Protein AF-A0A8E0RYH3-F1 (afdb_monomer_lite)

Secondary structure (DSSP, 8-state):
--------PPP-PPPGGGT-TTS---TT-TT-S--GGGGTTSSEEEE-TTS-EEEPPGGG--TTTHHHHHHHHHHHGGG-S-TTGGGEEE-TTT--EEEPPHHHHHHHHHHHTT--SSTT--TT-----TTTTSPPSS-S--PPPPGGGTS--HHHHHHH-

Structure (mmCIF, N/CA/C/O backbone):
data_AF-A0A8E0RYH3-F1
#
_entry.id   AF-A0A8E0RYH3-F1
#
loop_
_atom_site.group_PDB
_atom_site.id
_atom_site.type_symbol
_atom_site.label_atom_id
_atom_site.label_alt_id
_atom_site.label_comp_id
_atom_site.label_asym_id
_atom_site.label_entity_id
_atom_site.label_seq_id
_atom_site.pdbx_PDB_ins_code
_atom_site.Cartn_x
_atom_site.Cartn_y
_atom_site.Cartn_z
_atom_site.occupancy
_atom_site.B_iso_or_equiv
_atom_site.auth_seq_id
_atom_site.auth_comp_id
_atom_site.auth_asym_id
_atom_site.auth_atom_id
_atom_site.pdbx_PDB_model_num
ATOM 1 N N . MET A 1 1 ? -55.008 15.885 -38.132 1.00 42.47 1 MET A N 1
ATOM 2 C CA . MET A 1 1 ? -54.222 14.777 -37.552 1.00 42.47 1 MET A CA 1
ATOM 3 C C . MET A 1 1 ? -52.772 14.957 -37.965 1.00 42.47 1 MET A C 1
ATOM 5 O O . MET A 1 1 ? -52.462 14.722 -39.121 1.00 42.47 1 MET A O 1
ATOM 9 N N . ALA A 1 2 ? -51.916 15.428 -37.061 1.00 38.88 2 ALA A N 1
ATOM 10 C CA . ALA A 1 2 ? -50.464 15.359 -37.218 1.00 38.88 2 ALA A CA 1
ATOM 11 C C . ALA A 1 2 ? -49.858 15.336 -35.810 1.00 38.88 2 ALA A C 1
ATOM 13 O O . ALA A 1 2 ? -49.862 16.341 -35.105 1.00 38.88 2 ALA A O 1
ATOM 14 N N . THR A 1 3 ? -49.457 14.152 -35.364 1.00 42.78 3 THR A N 1
ATOM 15 C CA . THR A 1 3 ? -48.752 13.917 -34.103 1.00 42.78 3 THR A CA 1
ATOM 16 C C . THR A 1 3 ? -47.254 14.039 -34.354 1.00 42.78 3 THR A C 1
ATOM 18 O O . THR A 1 3 ? -46.690 13.226 -35.082 1.00 42.78 3 THR A O 1
ATOM 21 N N . THR A 1 4 ? -46.611 15.037 -33.752 1.00 42.69 4 THR A N 1
ATOM 22 C CA . THR A 1 4 ? -45.147 15.145 -33.704 1.00 42.69 4 THR A CA 1
ATOM 23 C C . THR A 1 4 ? -44.633 14.260 -32.572 1.00 42.69 4 THR A C 1
ATOM 25 O O . THR A 1 4 ? -44.958 14.493 -31.410 1.00 42.69 4 THR A O 1
ATOM 28 N N . ALA A 1 5 ? -43.852 13.234 -32.907 1.00 47.44 5 ALA A N 1
ATOM 29 C CA . ALA A 1 5 ? -43.136 12.419 -31.934 1.00 47.44 5 ALA A CA 1
ATOM 30 C C . ALA A 1 5 ? -41.764 13.051 -31.654 1.00 47.44 5 ALA A C 1
ATOM 32 O O . ALA A 1 5 ? -40.911 13.116 -32.537 1.00 47.44 5 ALA A O 1
ATOM 33 N N . THR A 1 6 ? -41.557 13.521 -30.426 1.00 47.81 6 THR A N 1
ATOM 34 C CA . THR A 1 6 ? -40.244 13.948 -29.930 1.00 47.81 6 THR A CA 1
ATOM 35 C C . THR A 1 6 ? -39.417 12.706 -29.608 1.00 47.81 6 THR A C 1
ATOM 37 O O . THR A 1 6 ? -39.736 11.969 -28.675 1.00 47.81 6 THR A O 1
ATOM 40 N N . ILE A 1 7 ? -38.359 12.463 -30.380 1.00 51.41 7 ILE A N 1
ATOM 41 C CA . ILE A 1 7 ? -37.391 11.395 -30.112 1.00 51.41 7 ILE A CA 1
ATOM 42 C C . ILE A 1 7 ? -36.482 11.863 -28.970 1.00 51.41 7 ILE A C 1
ATOM 44 O O . ILE A 1 7 ? -35.758 12.849 -29.093 1.00 51.41 7 ILE A O 1
ATOM 48 N N . LYS A 1 8 ? -36.560 11.165 -27.835 1.00 44.50 8 LYS A N 1
ATOM 49 C CA . LYS A 1 8 ? -35.698 11.360 -26.667 1.00 44.50 8 LYS A CA 1
ATOM 50 C C . LYS A 1 8 ? -34.280 10.908 -27.032 1.00 44.50 8 LYS A C 1
ATOM 52 O O . LYS A 1 8 ? -34.075 9.731 -27.311 1.00 44.50 8 LYS A O 1
ATOM 57 N N . ALA A 1 9 ? -33.332 11.843 -27.049 1.00 47.31 9 ALA A N 1
ATOM 58 C CA . ALA A 1 9 ? -31.917 11.543 -27.239 1.00 47.31 9 ALA A CA 1
ATOM 59 C C . ALA A 1 9 ? -31.439 10.597 -26.126 1.00 47.31 9 ALA A C 1
ATOM 61 O O . ALA A 1 9 ? -31.652 10.866 -24.940 1.00 47.31 9 ALA A O 1
ATOM 62 N N . ALA A 1 10 ? -30.854 9.469 -26.528 1.00 51.34 10 ALA A N 1
ATOM 63 C CA . ALA A 1 10 ? -30.217 8.520 -25.632 1.00 51.34 10 ALA A CA 1
ATOM 64 C C . ALA A 1 10 ? -29.044 9.212 -24.923 1.00 51.34 10 ALA A C 1
ATOM 66 O O . ALA A 1 10 ? -28.238 9.889 -25.559 1.00 51.34 10 ALA A O 1
ATOM 67 N N . SER A 1 11 ? -28.984 9.077 -23.600 1.00 51.53 11 SER A N 1
ATOM 68 C CA . SER A 1 11 ? -27.845 9.498 -22.790 1.00 51.53 11 SER A CA 1
ATOM 69 C C . SER A 1 11 ? -26.596 8.767 -23.275 1.00 51.53 11 SER A C 1
ATOM 71 O O . SER A 1 11 ? -26.564 7.539 -23.210 1.00 51.53 11 SER A O 1
ATOM 73 N N . ALA A 1 12 ? -25.597 9.510 -23.753 1.00 60.91 12 ALA A N 1
ATOM 74 C CA . ALA A 1 12 ? -24.259 8.980 -23.973 1.00 60.91 12 ALA A CA 1
ATOM 75 C C . ALA A 1 12 ? -23.743 8.460 -22.627 1.00 60.91 12 ALA A C 1
ATOM 77 O O . ALA A 1 12 ? -23.489 9.241 -21.710 1.00 60.91 12 ALA A O 1
ATOM 78 N N . THR A 1 13 ? -23.702 7.141 -22.474 1.00 67.44 13 THR A N 1
ATOM 79 C CA . THR A 1 13 ? -22.974 6.496 -21.387 1.00 67.44 13 THR A CA 1
ATOM 80 C C . THR A 1 13 ? -21.508 6.855 -21.580 1.00 67.44 13 THR A C 1
ATOM 82 O O . THR A 1 13 ? -21.001 6.708 -22.692 1.00 67.44 13 THR A O 1
ATOM 85 N N . ALA A 1 14 ? -20.869 7.402 -20.544 1.00 69.88 14 ALA A N 1
ATOM 86 C CA . ALA A 1 14 ? -19.427 7.609 -20.555 1.00 69.88 14 ALA A CA 1
ATOM 87 C C . ALA A 1 14 ? -18.748 6.279 -20.907 1.00 69.88 14 ALA A C 1
ATOM 89 O O . ALA A 1 14 ? -19.227 5.228 -20.471 1.00 69.88 14 ALA A O 1
ATOM 90 N N . ASP A 1 15 ? -17.713 6.339 -21.740 1.00 73.25 15 ASP A N 1
ATOM 91 C CA . ASP A 1 15 ? -16.954 5.152 -22.117 1.00 73.25 15 ASP A CA 1
ATOM 92 C C . ASP A 1 15 ? -16.372 4.532 -20.840 1.00 73.25 15 ASP A C 1
ATOM 94 O O . ASP A 1 15 ? -15.709 5.217 -20.063 1.00 73.25 15 ASP A O 1
ATOM 98 N N . GLU A 1 16 ? -16.681 3.261 -20.584 1.00 66.69 16 GLU A N 1
ATOM 99 C CA . GLU A 1 16 ? -16.279 2.550 -19.358 1.00 66.69 16 GLU A CA 1
ATOM 100 C C . GLU A 1 16 ? -14.746 2.446 -19.250 1.00 66.69 16 GLU A C 1
ATOM 102 O O . GLU A 1 16 ? -14.184 2.5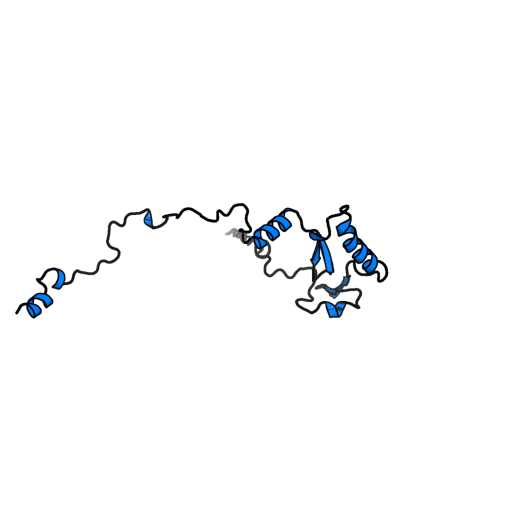21 -18.157 1.00 66.69 16 GLU A O 1
ATOM 107 N N . TYR A 1 17 ? -14.085 2.418 -20.410 1.00 65.69 17 TYR A N 1
ATOM 108 C CA . TYR A 1 17 ? -12.635 2.383 -20.591 1.00 65.69 17 TYR A CA 1
ATOM 109 C C . TYR A 1 17 ? -11.912 3.684 -20.200 1.00 65.69 17 TYR A C 1
ATOM 111 O O . TYR A 1 17 ? -10.707 3.678 -19.995 1.00 65.69 17 TYR A O 1
ATOM 119 N N . ASP A 1 18 ? -12.623 4.807 -20.034 1.00 68.31 18 ASP A N 1
ATOM 120 C CA . ASP A 1 18 ? -11.994 6.082 -19.640 1.00 68.31 18 ASP A CA 1
ATOM 121 C C . ASP A 1 18 ? -11.654 6.125 -18.134 1.00 68.31 18 ASP A C 1
ATOM 123 O O . ASP A 1 18 ? -10.884 6.971 -17.677 1.00 68.31 18 ASP A O 1
ATOM 127 N N . PHE A 1 19 ? -12.248 5.227 -17.336 1.00 66.62 19 PHE A N 1
ATOM 128 C CA . PHE A 1 19 ? -12.107 5.220 -15.876 1.00 66.62 19 PHE A CA 1
ATOM 129 C C . PHE A 1 19 ? -11.504 3.927 -15.316 1.00 66.62 19 PHE A C 1
ATOM 131 O O . PHE A 1 19 ? -10.827 3.981 -14.287 1.00 66.62 19 PHE A O 1
ATOM 138 N N . ASP A 1 20 ? -11.722 2.786 -15.972 1.00 54.03 20 ASP A N 1
ATOM 139 C CA . ASP A 1 20 ? -11.151 1.500 -15.568 1.00 54.03 20 ASP A CA 1
ATOM 140 C C . ASP A 1 20 ? -10.193 0.971 -16.643 1.00 54.03 20 ASP A C 1
ATOM 142 O O . ASP A 1 20 ? -10.591 0.293 -17.582 1.00 54.03 20 ASP A O 1
ATOM 146 N N . SER A 1 21 ? -8.904 1.292 -16.496 1.00 61.06 21 SER A N 1
ATOM 147 C CA . SER A 1 21 ? -7.827 0.811 -17.380 1.00 61.06 21 SER A CA 1
ATOM 148 C C . SER A 1 21 ? -7.310 -0.581 -16.959 1.00 61.06 21 SER A C 1
ATOM 150 O O . SER A 1 21 ? -6.251 -1.030 -17.391 1.00 61.06 21 SER A O 1
ATOM 152 N N . SER A 1 22 ? -8.020 -1.294 -16.070 1.00 62.81 22 SER A N 1
ATOM 153 C CA . SER A 1 22 ? -7.569 -2.602 -15.577 1.00 62.81 22 SER A CA 1
ATOM 154 C C . SER A 1 22 ? -7.698 -3.730 -16.608 1.00 62.81 22 SER A C 1
ATOM 156 O O . SER A 1 22 ? -7.067 -4.774 -16.411 1.00 62.81 22 SER A O 1
ATOM 158 N N . ASP A 1 23 ? -8.509 -3.569 -17.657 1.00 55.66 23 ASP A N 1
ATOM 159 C CA . ASP A 1 23 ? -8.703 -4.570 -18.716 1.00 55.66 23 ASP A CA 1
ATOM 160 C C . ASP A 1 23 ? -8.245 -4.106 -20.103 1.00 55.66 23 ASP A C 1
ATOM 162 O O . ASP A 1 23 ? -8.319 -4.887 -21.056 1.00 55.66 23 ASP A O 1
ATOM 166 N N . GLU A 1 24 ? -7.751 -2.869 -20.217 1.00 55.09 24 GLU A N 1
ATOM 167 C CA . GLU A 1 24 ? -7.217 -2.363 -21.469 1.00 55.09 24 GLU A CA 1
ATOM 168 C C . GLU A 1 24 ? -5.980 -3.189 -21.814 1.00 55.09 24 GLU A C 1
ATOM 170 O O . GLU A 1 24 ? -4.909 -3.055 -21.217 1.00 55.09 24 GLU A O 1
ATOM 175 N N . GLU A 1 25 ? -6.146 -4.098 -22.777 1.00 53.94 25 GLU A N 1
ATOM 176 C CA . GLU A 1 25 ? -5.021 -4.736 -23.437 1.00 53.94 25 GLU A CA 1
ATOM 177 C C . GLU A 1 25 ? -4.063 -3.626 -23.843 1.00 53.94 25 GLU A C 1
ATOM 179 O O . GLU A 1 25 ? -4.478 -2.684 -24.517 1.00 53.94 25 GLU A O 1
ATOM 184 N N . ASP A 1 26 ? -2.807 -3.716 -23.406 1.00 58.62 26 ASP A N 1
ATOM 185 C CA . ASP A 1 26 ? -1.761 -2.761 -23.745 1.00 58.62 26 ASP A CA 1
ATOM 186 C C . ASP A 1 26 ? -1.727 -2.645 -25.277 1.00 58.62 26 ASP A C 1
ATOM 188 O O . ASP A 1 26 ? -1.209 -3.525 -25.970 1.00 58.62 26 ASP A O 1
ATOM 192 N N . VAL A 1 27 ? -2.401 -1.616 -25.819 1.00 57.72 27 VAL A N 1
ATOM 193 C CA . VAL A 1 27 ? -3.030 -1.616 -27.166 1.00 57.72 27 VAL A CA 1
ATOM 194 C C . VAL A 1 27 ? -1.997 -1.794 -28.288 1.00 57.72 27 VAL A C 1
ATOM 196 O O . VAL A 1 27 ? -2.313 -1.963 -29.465 1.00 57.72 27 VAL A O 1
ATOM 199 N N . ARG A 1 28 ? -0.715 -1.752 -27.930 1.00 62.50 28 ARG A N 1
ATOM 200 C CA . ARG A 1 28 ? 0.420 -1.949 -28.816 1.00 62.50 28 ARG A CA 1
ATOM 201 C C . ARG A 1 28 ? 0.869 -3.395 -28.969 1.00 62.50 28 ARG A C 1
ATOM 203 O O . ARG A 1 28 ? 1.501 -3.647 -29.990 1.00 62.50 28 ARG A O 1
ATOM 210 N N . ASN A 1 29 ? 0.609 -4.321 -28.042 1.00 66.25 29 ASN A N 1
ATOM 211 C CA . ASN A 1 29 ? 1.136 -5.684 -28.154 1.00 66.25 29 ASN A CA 1
ATOM 212 C C . ASN A 1 29 ? 0.170 -6.777 -27.665 1.00 66.25 29 ASN A C 1
ATOM 214 O O . ASN A 1 29 ? -0.114 -6.904 -26.480 1.00 66.25 29 ASN A O 1
ATOM 218 N N . THR A 1 30 ? -0.244 -7.650 -28.588 1.00 72.38 30 THR A N 1
ATOM 219 C CA . THR A 1 30 ? -1.221 -8.725 -28.343 1.00 72.38 30 THR A CA 1
ATOM 220 C C . THR A 1 30 ? -0.584 -10.066 -27.955 1.00 72.38 30 THR A C 1
ATOM 222 O O . THR A 1 30 ? -1.256 -11.096 -27.970 1.00 72.38 30 THR A O 1
ATOM 225 N N . VAL A 1 31 ? 0.728 -10.122 -27.688 1.00 73.50 31 VAL A N 1
ATOM 226 C CA . VAL A 1 31 ? 1.408 -11.394 -27.353 1.00 73.50 31 VAL A CA 1
ATOM 227 C C . VAL A 1 31 ? 0.992 -11.963 -25.997 1.00 73.50 31 VAL A C 1
ATOM 229 O O . VAL A 1 31 ? 1.192 -13.152 -25.767 1.00 73.50 31 VAL A O 1
ATOM 232 N N . GLY A 1 32 ? 0.400 -11.156 -25.112 1.00 75.19 32 GLY A N 1
ATOM 233 C CA . GLY A 1 32 ? -0.001 -11.588 -23.773 1.00 75.19 32 GLY A CA 1
ATOM 234 C C . GLY A 1 32 ? 1.181 -12.043 -22.903 1.00 75.19 32 GLY A C 1
ATOM 235 O O . GLY A 1 32 ? 2.331 -11.669 -23.130 1.00 75.19 32 GLY A O 1
ATOM 236 N N . ASN A 1 33 ? 0.908 -12.867 -21.885 1.00 79.06 33 ASN A N 1
ATOM 237 C CA . ASN A 1 33 ? 1.914 -13.351 -20.929 1.00 79.06 33 ASN A CA 1
ATOM 238 C C . ASN A 1 33 ? 2.715 -14.553 -21.476 1.00 79.06 33 ASN A C 1
ATOM 240 O O . ASN A 1 33 ? 2.530 -15.694 -21.046 1.00 79.06 33 ASN A O 1
ATOM 244 N N . ILE A 1 34 ? 3.581 -14.303 -22.460 1.00 81.44 34 ILE A N 1
ATOM 245 C CA . ILE A 1 34 ? 4.473 -15.300 -23.073 1.00 81.44 34 ILE A CA 1
ATOM 246 C C . ILE A 1 34 ? 5.931 -14.968 -22.715 1.00 81.44 34 ILE A C 1
ATOM 248 O O . ILE A 1 34 ? 6.302 -13.795 -22.676 1.00 81.44 34 ILE A O 1
ATOM 252 N N . PRO A 1 35 ? 6.806 -15.968 -22.496 1.00 81.69 35 PRO A N 1
ATOM 253 C CA . PRO A 1 35 ? 8.227 -15.716 -22.279 1.00 81.69 35 PRO A CA 1
ATOM 254 C C . PRO A 1 35 ? 8.882 -14.950 -23.444 1.00 81.69 35 PRO A C 1
ATOM 256 O O . PRO A 1 35 ? 9.014 -15.464 -24.556 1.00 81.69 35 PRO A O 1
ATOM 259 N N . MET A 1 36 ? 9.393 -13.749 -23.163 1.00 76.06 36 MET A N 1
ATOM 260 C CA . MET A 1 36 ? 10.021 -12.858 -24.156 1.00 76.06 36 MET A CA 1
ATOM 261 C C . MET A 1 36 ? 11.307 -13.418 -24.782 1.00 76.06 36 MET A C 1
ATOM 263 O O . MET A 1 36 ? 11.726 -12.989 -25.857 1.00 76.06 36 MET A O 1
ATOM 267 N N . GLN A 1 37 ? 11.911 -14.434 -24.159 1.00 80.56 37 GLN A N 1
ATOM 268 C CA . GLN A 1 37 ? 13.097 -15.129 -24.671 1.00 80.56 37 GLN A CA 1
ATOM 269 C C . GLN A 1 37 ? 12.882 -15.724 -26.071 1.00 80.56 37 GLN A C 1
ATOM 271 O O . GLN A 1 37 ? 13.834 -15.831 -26.841 1.00 80.56 37 GLN A O 1
ATOM 276 N N . TRP A 1 38 ? 11.644 -16.078 -26.433 1.00 82.44 38 TRP A N 1
ATOM 277 C CA . TRP A 1 38 ? 11.330 -16.610 -27.763 1.00 82.44 38 TRP A CA 1
ATOM 278 C C . TRP A 1 38 ? 11.548 -15.586 -28.884 1.00 82.44 38 TRP A C 1
ATOM 280 O O . TRP A 1 38 ? 11.833 -15.982 -30.012 1.00 82.44 38 TRP A O 1
ATOM 290 N N . TYR A 1 39 ? 11.496 -14.288 -28.572 1.00 80.06 39 TYR A N 1
ATOM 291 C CA . TYR A 1 39 ? 11.730 -13.193 -29.518 1.00 80.06 39 TYR A CA 1
ATOM 292 C C . TYR A 1 39 ? 13.170 -12.657 -29.495 1.00 80.06 39 TYR A C 1
ATOM 294 O O . TYR A 1 39 ? 13.495 -11.756 -30.269 1.00 80.06 39 TYR A O 1
ATOM 302 N N . ALA A 1 40 ? 14.061 -13.225 -28.671 1.00 77.44 40 ALA A N 1
ATOM 303 C CA . ALA A 1 40 ? 15.439 -12.744 -28.525 1.00 77.44 40 ALA A CA 1
ATOM 304 C C . ALA A 1 40 ? 16.185 -12.674 -29.871 1.00 77.44 40 ALA A C 1
ATOM 306 O O . ALA A 1 40 ? 16.834 -11.675 -30.174 1.00 77.44 40 ALA A O 1
ATOM 307 N N . ASN A 1 41 ? 16.002 -13.690 -30.721 1.00 80.88 41 ASN A N 1
ATOM 308 C CA . ASN A 1 41 ? 16.666 -13.799 -32.024 1.00 80.88 41 ASN A CA 1
ATOM 309 C C . ASN A 1 41 ? 15.877 -13.158 -33.183 1.00 80.88 41 ASN A C 1
ATOM 311 O O . ASN A 1 41 ? 16.336 -13.189 -34.324 1.00 80.88 41 ASN A O 1
ATOM 315 N N . LEU A 1 42 ? 14.678 -12.620 -32.930 1.00 79.94 42 LEU A N 1
ATOM 316 C CA . LEU A 1 42 ? 13.815 -12.030 -33.956 1.00 79.94 42 LEU A CA 1
ATOM 317 C C . LEU A 1 42 ? 13.885 -10.501 -33.906 1.00 79.94 42 LEU A C 1
ATOM 319 O O . LEU A 1 42 ? 13.967 -9.908 -32.838 1.00 79.94 42 LEU A O 1
ATOM 323 N N . GLY A 1 43 ? 13.819 -9.839 -35.065 1.00 80.69 43 GLY A N 1
ATOM 324 C CA . GLY A 1 43 ? 13.827 -8.368 -35.172 1.00 80.69 43 GLY A CA 1
ATOM 325 C C . GLY A 1 43 ? 12.510 -7.673 -34.781 1.00 80.69 43 GLY A C 1
ATOM 326 O O . GLY A 1 43 ? 12.402 -6.454 -34.904 1.00 80.69 43 GLY A O 1
ATOM 327 N N . HIS A 1 44 ? 11.501 -8.427 -34.342 1.00 81.69 44 HIS A N 1
ATOM 328 C CA . HIS A 1 44 ? 10.180 -7.942 -33.935 1.00 81.69 44 HIS A CA 1
ATOM 329 C C . HIS A 1 44 ? 9.678 -8.737 -32.721 1.00 81.69 44 HIS A C 1
ATOM 331 O O . HIS A 1 44 ? 10.129 -9.862 -32.494 1.00 81.69 44 HIS A O 1
ATOM 337 N N . ILE A 1 45 ? 8.746 -8.158 -31.967 1.00 80.94 45 ILE A N 1
ATOM 338 C CA . ILE A 1 45 ? 8.054 -8.795 -30.841 1.00 80.94 45 ILE A CA 1
ATOM 339 C C . ILE A 1 45 ? 6.573 -8.849 -31.203 1.00 80.94 45 ILE A C 1
ATOM 341 O O . ILE A 1 45 ? 5.901 -7.831 -31.181 1.00 80.94 45 ILE A O 1
ATOM 345 N N . GLY A 1 46 ? 6.053 -10.026 -31.543 1.00 80.56 46 GLY A N 1
ATOM 346 C CA . GLY A 1 46 ? 4.622 -10.177 -31.817 1.00 80.56 46 GLY A CA 1
ATOM 347 C C . GLY A 1 46 ? 4.089 -9.432 -33.046 1.00 80.56 46 GLY A C 1
ATOM 348 O O . GLY A 1 46 ? 4.834 -8.974 -33.920 1.00 80.56 46 GLY A O 1
ATOM 349 N N . TYR A 1 47 ? 2.761 -9.342 -33.105 1.00 82.62 47 TYR A N 1
ATOM 350 C CA . TYR A 1 47 ? 1.999 -8.700 -34.173 1.00 82.62 47 TYR A CA 1
ATOM 351 C C . TYR A 1 47 ? 0.886 -7.832 -33.575 1.00 82.62 47 TYR A C 1
ATOM 353 O O . TYR A 1 47 ? 0.380 -8.121 -32.499 1.00 82.62 47 TYR A O 1
ATOM 361 N N . ASP A 1 48 ? 0.511 -6.776 -34.287 1.00 80.56 48 ASP A N 1
ATOM 362 C CA . ASP A 1 48 ? -0.662 -5.943 -34.005 1.00 80.56 48 ASP A CA 1
ATOM 363 C C . ASP A 1 48 ? -1.965 -6.720 -34.312 1.00 80.56 48 ASP A C 1
ATOM 365 O O . ASP A 1 48 ? -1.949 -7.689 -35.076 1.00 80.56 48 ASP A O 1
ATOM 369 N N . THR A 1 49 ? -3.113 -6.250 -33.820 1.00 79.88 49 THR A N 1
ATOM 370 C CA . THR A 1 49 ? -4.469 -6.735 -34.175 1.00 79.88 49 THR A CA 1
ATOM 371 C C . THR A 1 49 ? -4.711 -6.780 -35.690 1.00 79.88 49 THR A C 1
ATOM 373 O O . THR A 1 49 ? -5.450 -7.619 -36.200 1.00 79.88 49 THR A O 1
ATOM 376 N N . SER A 1 50 ? -4.029 -5.903 -36.432 1.00 81.56 50 SER A N 1
ATOM 377 C CA . SER A 1 50 ? -4.031 -5.847 -37.899 1.00 81.56 50 SER A CA 1
ATOM 378 C C . SER A 1 50 ? -3.028 -6.804 -38.574 1.00 81.56 50 SER A C 1
ATOM 380 O O . SER A 1 50 ? -2.874 -6.769 -39.794 1.00 81.56 50 SER A O 1
ATOM 382 N N . GLY A 1 51 ? -2.293 -7.618 -37.810 1.00 79.88 51 GLY A N 1
ATOM 383 C CA . GLY A 1 51 ? -1.291 -8.569 -38.304 1.00 79.88 51 GLY A CA 1
ATOM 384 C C . GLY A 1 51 ? 0.043 -7.946 -38.736 1.00 79.88 51 GLY A C 1
ATOM 385 O O . GLY A 1 51 ? 0.820 -8.584 -39.446 1.00 79.88 51 GLY A O 1
ATOM 386 N N . ARG A 1 52 ? 0.329 -6.697 -38.348 1.00 84.12 52 ARG A N 1
ATOM 387 C CA . ARG A 1 52 ? 1.607 -6.025 -38.656 1.00 84.12 52 ARG A CA 1
ATOM 388 C C . ARG A 1 52 ? 2.656 -6.360 -37.592 1.00 84.12 52 ARG A C 1
ATOM 390 O O . ARG A 1 52 ? 2.314 -6.306 -36.416 1.00 84.12 52 ARG A O 1
ATOM 397 N N . PRO A 1 53 ? 3.912 -6.673 -37.959 1.00 83.81 53 PRO A N 1
ATOM 398 C CA . PRO A 1 53 ? 4.947 -6.986 -36.977 1.00 83.81 53 PRO A CA 1
ATOM 399 C C . PRO A 1 53 ? 5.313 -5.741 -36.162 1.00 83.81 53 PRO A C 1
ATOM 401 O O . PRO A 1 53 ? 5.590 -4.682 -36.735 1.00 83.81 53 PRO A O 1
ATOM 404 N N . ILE A 1 54 ? 5.355 -5.871 -34.836 1.00 81.81 54 ILE A N 1
ATOM 405 C CA . ILE A 1 54 ? 5.773 -4.780 -33.947 1.00 81.81 54 ILE A CA 1
ATOM 406 C C . ILE A 1 54 ? 7.297 -4.828 -33.850 1.00 81.81 54 ILE A C 1
ATOM 408 O O . ILE A 1 54 ? 7.887 -5.732 -33.256 1.00 81.81 54 ILE A O 1
ATOM 412 N N . MET A 1 55 ? 7.962 -3.884 -34.513 1.00 80.12 55 MET A N 1
ATOM 413 C CA . MET A 1 55 ? 9.423 -3.838 -34.545 1.00 80.12 55 MET A CA 1
ATOM 414 C C . MET A 1 55 ? 9.980 -3.564 -33.149 1.00 80.12 55 MET A C 1
ATOM 416 O O . MET A 1 55 ? 9.477 -2.693 -32.438 1.00 80.12 55 MET A O 1
ATOM 420 N N . LYS A 1 56 ? 11.064 -4.258 -32.789 1.00 74.38 56 LYS A N 1
ATOM 421 C CA . LYS A 1 56 ? 11.818 -3.910 -31.580 1.00 74.38 56 LYS A CA 1
ATOM 422 C C . LYS A 1 56 ? 12.349 -2.489 -31.730 1.00 74.38 56 LYS A C 1
ATOM 424 O O . LYS A 1 56 ? 12.730 -2.080 -32.834 1.00 74.38 56 LYS A O 1
ATOM 429 N N . SER A 1 57 ? 12.363 -1.727 -30.640 1.00 63.75 57 SER A N 1
ATOM 430 C CA . SER A 1 57 ? 12.993 -0.411 -30.673 1.00 63.75 57 SER A CA 1
ATOM 431 C C . SER A 1 57 ? 14.464 -0.580 -31.089 1.00 63.75 57 SER A C 1
ATOM 433 O O . SER A 1 57 ? 15.138 -1.531 -30.690 1.00 63.75 57 SER A O 1
ATOM 435 N N . LYS A 1 58 ? 14.970 0.313 -31.950 1.00 55.53 58 LYS A N 1
ATOM 436 C CA . LYS A 1 58 ? 16.348 0.225 -32.476 1.00 55.53 58 LYS A CA 1
ATOM 437 C C . LYS A 1 58 ? 17.424 0.396 -31.399 1.00 55.53 58 LYS A C 1
ATOM 439 O O . LYS A 1 58 ? 18.592 0.221 -31.713 1.00 55.53 58 LYS A O 1
ATOM 444 N N . LEU A 1 59 ? 17.029 0.723 -30.167 1.00 51.53 59 LEU A N 1
ATOM 445 C CA . LEU A 1 59 ? 17.913 0.764 -29.006 1.00 51.53 59 LEU A CA 1
ATOM 446 C C . LEU A 1 59 ? 18.368 -0.640 -28.558 1.00 51.53 59 LEU A C 1
ATOM 448 O O . LEU A 1 59 ? 19.279 -0.734 -27.754 1.00 51.53 59 LEU A O 1
ATOM 452 N N . GLY A 1 60 ? 17.744 -1.714 -29.066 1.00 47.53 60 GLY A N 1
ATOM 453 C CA . GLY A 1 60 ? 18.129 -3.101 -28.765 1.00 47.53 60 GLY A CA 1
ATOM 454 C C . GLY A 1 60 ? 18.446 -3.964 -29.990 1.00 47.53 60 GLY A C 1
ATOM 455 O O . GLY A 1 60 ? 18.401 -5.191 -29.899 1.00 47.53 60 GLY A O 1
ATOM 456 N N . VAL A 1 61 ? 18.667 -3.361 -31.168 1.00 47.53 61 VAL A N 1
ATOM 457 C CA . VAL A 1 61 ? 19.088 -4.093 -32.378 1.00 47.53 61 VAL A CA 1
ATOM 458 C C . VAL A 1 61 ? 20.115 -3.275 -33.160 1.00 47.53 61 VAL A C 1
ATOM 460 O O . VAL A 1 61 ? 19.866 -2.812 -34.275 1.00 47.53 61 VAL A O 1
ATOM 463 N N . SER A 1 62 ? 21.314 -3.151 -32.597 1.00 44.66 62 SER A N 1
ATOM 464 C CA . SER A 1 62 ? 22.519 -3.346 -33.401 1.00 44.66 62 SER A CA 1
ATOM 465 C C . SER A 1 62 ? 23.565 -4.080 -32.563 1.00 44.66 62 SER A C 1
ATOM 467 O O . SER A 1 62 ? 24.128 -3.528 -31.624 1.00 44.66 62 SER A O 1
ATOM 469 N N . ASP A 1 63 ? 23.829 -5.343 -32.908 1.00 52.84 63 ASP A N 1
ATOM 470 C CA . ASP A 1 63 ? 24.645 -6.317 -32.160 1.00 52.84 63 ASP A CA 1
ATOM 471 C C . ASP A 1 63 ? 26.130 -5.930 -31.927 1.00 52.84 63 ASP A C 1
ATOM 473 O O . ASP A 1 63 ? 26.946 -6.771 -31.546 1.00 52.84 63 ASP A O 1
ATOM 477 N N . LEU A 1 64 ? 26.512 -4.669 -32.146 1.00 45.81 64 LEU A N 1
ATOM 478 C CA . LEU A 1 64 ? 27.861 -4.145 -31.931 1.00 45.81 64 LEU A CA 1
ATOM 479 C C . LEU A 1 64 ? 27.915 -2.893 -31.029 1.00 45.81 64 LEU A C 1
ATOM 481 O O . LEU A 1 64 ? 28.997 -2.579 -30.540 1.00 45.81 64 LEU A O 1
ATOM 485 N N . GLY A 1 65 ? 26.791 -2.206 -30.785 1.00 52.56 65 GLY A N 1
ATOM 486 C CA . GLY A 1 65 ? 26.732 -0.997 -29.943 1.00 52.56 65 GLY A CA 1
ATOM 487 C C . GLY A 1 65 ? 26.301 -1.269 -28.501 1.00 52.56 65 GLY A C 1
ATOM 488 O O . GLY A 1 65 ? 26.890 -0.745 -27.561 1.00 52.56 65 GLY A O 1
ATOM 489 N N . ASP A 1 66 ? 25.353 -2.186 -28.311 1.00 60.88 66 ASP A N 1
ATOM 490 C CA . ASP A 1 66 ? 24.549 -2.180 -27.084 1.00 60.88 66 ASP A CA 1
ATOM 491 C C . ASP A 1 66 ? 25.282 -2.759 -25.860 1.00 60.88 66 ASP A C 1
ATOM 493 O O . ASP A 1 66 ? 25.062 -2.297 -24.753 1.00 60.88 66 ASP A O 1
ATOM 497 N N . LYS A 1 67 ? 26.218 -3.710 -26.019 1.00 71.50 67 LYS A N 1
ATOM 498 C CA . LYS A 1 67 ? 26.994 -4.249 -24.873 1.00 71.50 67 LYS A CA 1
ATOM 499 C C . LYS A 1 67 ? 28.046 -3.280 -24.347 1.00 71.50 67 LYS A C 1
ATOM 501 O O . LYS A 1 67 ? 28.412 -3.342 -23.176 1.00 71.50 67 LYS A O 1
ATOM 506 N N . ILE A 1 68 ? 28.594 -2.450 -25.232 1.00 76.44 68 ILE A N 1
ATOM 507 C CA . ILE A 1 68 ? 29.553 -1.418 -24.842 1.00 76.44 68 ILE A CA 1
ATOM 508 C C . ILE A 1 68 ? 28.790 -0.243 -24.253 1.00 76.44 68 ILE A C 1
ATOM 510 O O . ILE A 1 68 ? 29.191 0.232 -23.202 1.00 76.44 68 ILE A O 1
ATOM 514 N N . ASP A 1 69 ? 27.668 0.152 -24.850 1.00 73.94 69 ASP A N 1
ATOM 515 C CA . ASP A 1 69 ? 26.818 1.209 -24.306 1.00 73.94 69 ASP A CA 1
ATOM 516 C C . ASP A 1 69 ? 26.192 0.806 -22.962 1.00 73.94 69 ASP A C 1
ATOM 518 O O . ASP A 1 69 ? 26.218 1.607 -22.037 1.00 73.94 69 ASP A O 1
ATOM 522 N N . GLU A 1 70 ? 25.759 -0.448 -22.788 1.00 75.69 70 GLU A N 1
ATOM 523 C CA . GLU A 1 70 ? 25.329 -1.015 -21.496 1.00 75.69 70 GLU A CA 1
ATOM 524 C C . GLU A 1 70 ? 26.478 -1.035 -20.477 1.00 75.69 70 GLU A C 1
ATOM 526 O O . GLU A 1 70 ? 26.306 -0.800 -19.282 1.00 75.69 70 GLU A O 1
ATOM 531 N N . TYR A 1 71 ? 27.695 -1.340 -20.919 1.00 75.38 71 TYR A N 1
ATOM 532 C CA . TYR A 1 71 ? 28.848 -1.279 -20.030 1.00 75.38 71 TYR A CA 1
ATOM 533 C C . TYR A 1 71 ? 29.182 0.168 -19.646 1.00 75.38 71 TYR A C 1
ATOM 535 O O . TYR A 1 71 ? 29.465 0.437 -18.483 1.00 75.38 71 TYR A O 1
ATOM 543 N N . LEU A 1 72 ? 29.118 1.107 -20.589 1.00 77.06 72 LEU A N 1
ATOM 544 C CA . LEU A 1 72 ? 29.371 2.525 -20.352 1.00 77.06 72 LEU A CA 1
ATOM 545 C C . LEU A 1 72 ? 28.292 3.148 -19.467 1.00 77.06 72 LEU A C 1
ATOM 547 O O . LEU A 1 72 ? 28.647 3.912 -18.575 1.00 77.06 72 LEU A O 1
ATOM 551 N N . SER A 1 73 ? 27.023 2.774 -19.641 1.00 70.44 73 SER A N 1
ATOM 552 C CA . SER A 1 73 ? 25.933 3.155 -18.741 1.00 70.44 73 SER A CA 1
ATOM 553 C C . SER A 1 73 ? 26.198 2.641 -17.328 1.00 70.44 73 SER A C 1
ATOM 555 O O . SER A 1 73 ? 26.091 3.386 -16.363 1.00 70.44 73 SER A O 1
ATOM 557 N N . ASN A 1 74 ? 26.657 1.393 -17.192 1.00 69.06 74 ASN A N 1
ATOM 558 C CA . ASN A 1 74 ? 26.991 0.809 -15.893 1.00 69.06 74 ASN A CA 1
ATOM 559 C C . ASN A 1 74 ? 28.256 1.414 -15.247 1.00 69.06 74 ASN A C 1
ATOM 561 O O . ASN A 1 74 ? 28.329 1.497 -14.025 1.00 69.06 74 ASN A O 1
ATOM 565 N N . VAL A 1 75 ? 29.256 1.837 -16.030 1.00 68.19 75 VAL A N 1
ATOM 566 C CA . VAL A 1 75 ? 30.518 2.425 -15.528 1.00 68.19 75 VAL A CA 1
ATOM 567 C C . VAL A 1 75 ? 30.390 3.920 -15.233 1.00 68.19 75 VAL A C 1
ATOM 569 O O . VAL A 1 75 ? 31.009 4.416 -14.291 1.00 68.19 75 VAL A O 1
ATOM 572 N N . ALA A 1 76 ? 29.569 4.652 -15.988 1.00 58.47 76 ALA A N 1
ATOM 573 C CA . ALA A 1 76 ? 29.291 6.066 -15.735 1.00 58.47 76 ALA A CA 1
ATOM 574 C C . ALA A 1 76 ? 28.574 6.306 -14.389 1.00 58.47 76 ALA A C 1
ATOM 576 O O . ALA A 1 76 ? 28.599 7.430 -13.885 1.00 58.47 76 ALA A O 1
ATOM 577 N N . VAL A 1 77 ? 28.022 5.256 -13.764 1.00 56.47 77 VAL A N 1
ATOM 578 C CA . VAL A 1 77 ? 27.467 5.269 -12.398 1.00 56.47 77 VAL A CA 1
ATOM 579 C C . VAL A 1 77 ? 28.478 5.785 -11.366 1.00 56.47 77 VAL A C 1
ATOM 581 O O . VAL A 1 77 ? 28.106 6.561 -10.486 1.00 56.47 77 VAL A O 1
ATOM 584 N N . ASP A 1 78 ? 29.760 5.433 -11.500 1.00 53.56 78 ASP A N 1
ATOM 585 C CA . ASP A 1 78 ? 30.811 5.858 -10.562 1.00 53.56 78 ASP A CA 1
ATOM 586 C C . ASP A 1 78 ? 31.309 7.290 -10.836 1.00 53.56 78 ASP A C 1
ATOM 588 O O . ASP A 1 78 ? 31.964 7.904 -9.991 1.00 53.56 78 ASP A O 1
ATOM 592 N N . VAL A 1 79 ? 30.990 7.840 -12.015 1.00 57.09 79 VAL A N 1
ATOM 593 C CA . VAL A 1 79 ? 31.515 9.116 -12.527 1.00 57.09 79 VAL A CA 1
ATOM 594 C C . VAL A 1 79 ? 30.411 10.176 -12.649 1.00 57.09 79 VAL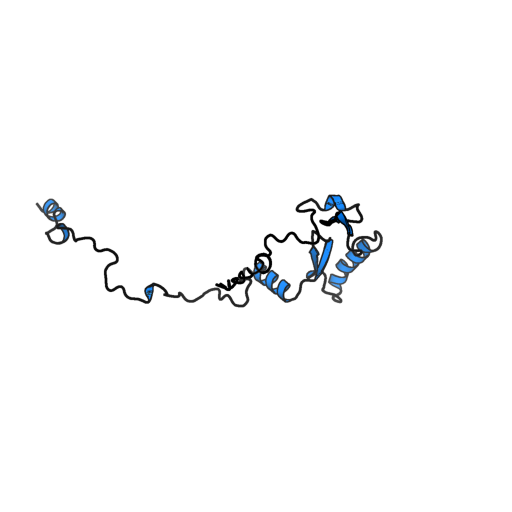 A C 1
ATOM 596 O O . VAL A 1 79 ? 30.584 11.157 -13.343 1.00 57.09 79 VAL A O 1
ATOM 599 N N . GLY A 1 80 ? 29.267 10.035 -11.972 1.00 51.41 80 GLY A N 1
ATOM 600 C CA . GLY A 1 80 ? 28.377 11.149 -11.587 1.00 51.41 80 GLY A CA 1
ATOM 601 C C . GLY A 1 80 ? 27.765 12.061 -12.673 1.00 51.41 80 GLY A C 1
ATOM 602 O O . GLY A 1 80 ? 26.977 12.937 -12.324 1.00 51.41 80 GLY A O 1
ATOM 603 N N . GLU A 1 81 ? 28.082 11.908 -13.960 1.00 55.19 81 GLU A N 1
ATOM 604 C CA . GLU A 1 81 ? 27.726 12.890 -14.997 1.00 55.19 81 GLU A CA 1
ATOM 605 C C . GLU A 1 81 ? 26.340 12.665 -15.608 1.00 55.19 81 GLU A C 1
ATOM 607 O O . GLU A 1 81 ? 25.763 13.579 -16.196 1.00 55.19 81 GLU A O 1
ATOM 612 N N . SER A 1 82 ? 25.743 11.486 -15.442 1.00 55.25 82 SER A N 1
ATOM 613 C CA . SER A 1 82 ? 24.357 11.228 -15.843 1.00 55.25 82 SER A CA 1
ATOM 614 C C . SER A 1 82 ? 23.740 10.173 -14.936 1.00 55.25 82 SER A C 1
ATOM 616 O O . SER A 1 82 ? 23.637 9.012 -15.290 1.00 55.25 82 SER A O 1
ATOM 618 N N . GLY A 1 83 ? 23.312 10.575 -13.735 1.00 59.28 83 GLY A N 1
ATOM 619 C CA . GLY A 1 83 ? 22.614 9.706 -12.778 1.00 59.28 83 GLY A CA 1
ATOM 620 C C . GLY A 1 83 ? 21.192 9.351 -13.226 1.00 59.28 83 GLY A C 1
ATOM 621 O O . GLY A 1 83 ? 20.235 9.680 -12.525 1.00 59.28 83 GLY A O 1
ATOM 622 N N . VAL A 1 84 ? 21.034 8.800 -14.431 1.00 65.62 84 VAL A N 1
ATOM 623 C CA . VAL A 1 84 ? 19.756 8.385 -15.024 1.00 65.62 84 VAL A CA 1
ATOM 624 C C . VAL A 1 84 ? 19.566 6.872 -14.926 1.00 65.62 84 VAL A C 1
ATOM 626 O O . VAL A 1 84 ? 18.427 6.447 -14.784 1.00 65.62 84 VAL A O 1
ATOM 629 N N . GLU A 1 85 ? 20.626 6.054 -14.884 1.00 69.50 85 GLU A N 1
ATOM 630 C CA . GLU A 1 85 ? 20.460 4.589 -14.846 1.00 69.50 85 GLU A CA 1
ATOM 631 C C . GLU A 1 85 ? 19.632 4.092 -13.654 1.00 69.50 85 GLU A C 1
ATOM 633 O O . GLU A 1 85 ? 18.723 3.285 -13.826 1.00 69.50 85 GLU A O 1
ATOM 638 N N . TRP A 1 86 ? 19.883 4.587 -12.439 1.00 75.00 86 TRP A N 1
ATOM 639 C CA . TRP A 1 86 ? 19.174 4.107 -11.241 1.00 75.00 86 TRP A CA 1
ATOM 640 C C . TRP A 1 86 ? 17.673 4.449 -11.233 1.00 75.00 86 TRP A C 1
ATOM 642 O O . TRP A 1 86 ? 16.918 3.862 -10.461 1.00 75.00 86 TRP A O 1
ATOM 652 N N . ARG A 1 87 ? 17.240 5.371 -12.104 1.00 80.38 87 ARG A N 1
ATOM 653 C CA . ARG A 1 87 ? 15.831 5.714 -12.353 1.00 80.38 87 ARG A CA 1
ATOM 654 C C . ARG A 1 87 ? 15.290 5.108 -13.650 1.00 80.38 87 ARG A C 1
ATOM 656 O O . ARG A 1 87 ? 14.156 5.401 -14.008 1.00 80.38 87 ARG A O 1
ATOM 663 N N .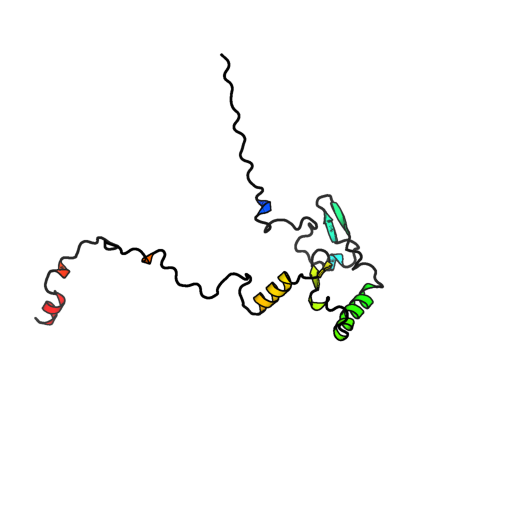 THR A 1 88 ? 16.066 4.297 -14.371 1.00 82.62 88 THR A N 1
ATOM 664 C CA . THR A 1 88 ? 15.593 3.609 -15.582 1.00 82.62 88 THR A CA 1
ATOM 665 C C . THR A 1 88 ? 15.043 2.227 -15.258 1.00 82.62 88 THR A C 1
ATOM 667 O O . THR A 1 88 ? 15.674 1.440 -14.556 1.00 82.62 88 THR A O 1
ATOM 670 N N . VAL A 1 89 ? 13.861 1.921 -15.792 1.00 83.81 89 VAL A N 1
ATOM 671 C CA . VAL A 1 89 ? 13.210 0.610 -15.699 1.00 83.81 89 VAL A CA 1
ATOM 672 C C . VAL A 1 89 ? 13.017 0.063 -17.107 1.00 83.81 89 VAL A C 1
ATOM 674 O O . VAL A 1 89 ? 12.623 0.787 -18.021 1.00 83.81 89 VAL A O 1
ATOM 677 N N . ARG A 1 90 ? 13.306 -1.227 -17.288 1.00 79.31 90 ARG A N 1
ATOM 678 C CA . ARG A 1 90 ? 1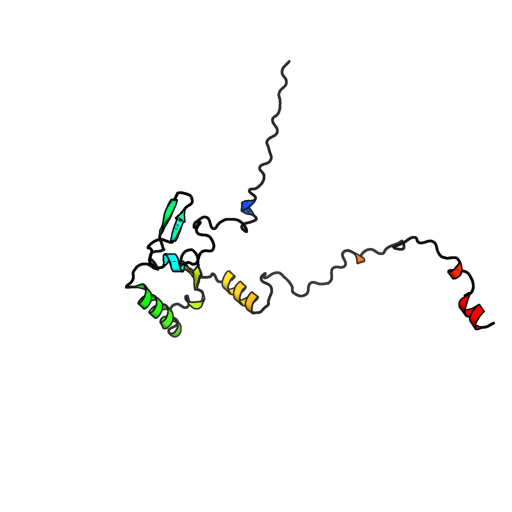3.081 -1.937 -18.548 1.00 79.31 90 ARG A CA 1
ATOM 679 C C . ARG A 1 90 ? 11.638 -2.425 -18.609 1.00 79.31 90 ARG A C 1
ATOM 681 O O . ARG A 1 90 ? 11.231 -3.230 -17.773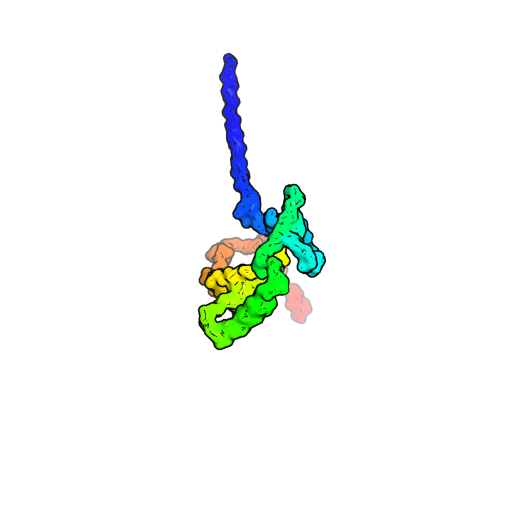 1.00 79.31 90 ARG A O 1
ATOM 688 N N . ASP A 1 91 ? 10.896 -1.962 -19.606 1.00 80.94 91 ASP A N 1
ATOM 689 C CA . ASP A 1 91 ? 9.554 -2.463 -19.894 1.00 80.94 91 ASP A CA 1
ATOM 690 C C . ASP A 1 91 ? 9.650 -3.884 -20.497 1.00 80.94 91 ASP A C 1
ATOM 692 O O . ASP A 1 91 ? 10.324 -4.063 -21.519 1.00 80.94 91 ASP A O 1
ATOM 696 N N . PRO A 1 92 ? 9.011 -4.908 -19.895 1.00 72.88 92 PRO A N 1
ATOM 697 C CA . PRO A 1 92 ? 9.062 -6.283 -20.390 1.00 72.88 92 PRO A CA 1
ATOM 698 C C . PRO A 1 92 ? 8.454 -6.464 -21.785 1.00 72.88 92 PRO A C 1
ATOM 700 O O . PRO A 1 92 ? 8.808 -7.424 -22.467 1.00 72.88 92 PRO A O 1
ATOM 703 N N . LEU A 1 93 ? 7.540 -5.591 -22.210 1.00 69.81 93 LEU A N 1
ATOM 704 C CA . LEU A 1 93 ? 6.763 -5.776 -23.432 1.00 69.81 93 LEU A CA 1
ATOM 705 C C . LEU A 1 93 ? 7.436 -5.144 -24.650 1.00 69.81 93 LEU A C 1
ATOM 707 O O . LEU A 1 93 ? 7.483 -5.741 -25.728 1.00 69.81 93 LEU A O 1
ATOM 711 N N . THR A 1 94 ? 7.955 -3.930 -24.477 1.00 68.50 94 THR A N 1
ATOM 712 C CA . THR A 1 94 ? 8.569 -3.146 -25.556 1.00 68.50 94 THR A CA 1
ATOM 713 C C . THR A 1 94 ? 10.094 -3.213 -25.558 1.00 68.50 94 THR A C 1
ATOM 715 O O . THR A 1 94 ? 10.727 -2.770 -26.523 1.00 68.50 94 THR A O 1
ATOM 718 N N . ASP A 1 95 ? 10.676 -3.787 -24.503 1.00 70.69 95 ASP A N 1
ATOM 719 C CA . ASP A 1 95 ? 12.114 -3.849 -24.252 1.00 70.69 95 ASP A CA 1
ATOM 720 C C . ASP A 1 95 ? 12.791 -2.473 -24.175 1.00 70.69 95 ASP A C 1
ATOM 722 O O . ASP A 1 95 ? 13.996 -2.338 -24.385 1.00 70.69 95 ASP A O 1
ATOM 726 N N . GLN A 1 96 ? 12.006 -1.425 -23.915 1.00 75.56 96 GLN A N 1
ATOM 727 C CA . GLN A 1 96 ? 12.484 -0.051 -23.844 1.00 75.56 96 GLN A CA 1
ATOM 728 C C . GLN A 1 96 ? 12.937 0.299 -22.428 1.00 75.56 96 GLN A C 1
ATOM 730 O O . GLN A 1 96 ? 12.360 -0.152 -21.438 1.00 75.56 96 GLN A O 1
ATOM 735 N N . LEU A 1 97 ? 13.965 1.142 -22.342 1.00 76.12 97 LEU A N 1
ATOM 736 C CA . LEU A 1 97 ? 14.404 1.758 -21.095 1.00 76.12 97 LEU A CA 1
ATOM 737 C C . LEU A 1 97 ? 13.568 3.019 -20.852 1.00 76.12 97 LEU A C 1
ATOM 739 O O . LEU A 1 97 ? 13.718 4.017 -21.558 1.00 76.12 97 LEU A O 1
ATOM 743 N N . VAL A 1 98 ? 12.679 2.965 -19.863 1.00 82.88 98 VAL A N 1
ATOM 744 C CA . VAL A 1 98 ? 11.830 4.087 -19.452 1.00 82.88 98 VAL A CA 1
ATOM 745 C C . VAL A 1 98 ? 12.463 4.767 -18.245 1.00 82.88 98 VAL A C 1
ATOM 747 O O . VAL A 1 98 ? 12.767 4.120 -17.246 1.00 82.88 98 VAL A O 1
ATOM 750 N N . VAL A 1 99 ? 12.669 6.080 -18.334 1.00 85.81 99 VAL A N 1
ATOM 751 C CA . VAL A 1 99 ? 13.145 6.899 -17.213 1.00 85.81 99 VAL A CA 1
ATOM 752 C C . VAL A 1 99 ? 11.952 7.252 -16.329 1.00 85.81 99 VAL A C 1
ATOM 754 O O . VAL A 1 99 ? 11.015 7.891 -16.805 1.00 85.81 99 VAL A O 1
ATOM 757 N N . LEU A 1 100 ? 11.996 6.868 -15.054 1.00 86.06 100 LEU A N 1
ATOM 758 C CA . LEU A 1 100 ? 10.988 7.243 -14.065 1.00 86.06 100 LEU A CA 1
ATOM 759 C C . LEU A 1 100 ? 11.051 8.744 -13.766 1.00 86.06 100 LEU A C 1
ATOM 761 O O . LEU A 1 100 ? 12.137 9.321 -13.624 1.00 86.06 100 LEU A O 1
ATOM 765 N N . GLY A 1 101 ? 9.876 9.369 -13.663 1.00 89.38 101 GLY A N 1
ATOM 766 C CA . GLY A 1 101 ? 9.745 10.746 -13.200 1.00 89.38 101 GLY A CA 1
ATOM 767 C C . GLY A 1 101 ? 9.981 10.870 -11.692 1.00 89.38 101 GLY A C 1
ATOM 768 O O . GLY A 1 101 ? 9.959 9.884 -10.958 1.00 89.38 101 GLY A O 1
ATOM 769 N N . GLU A 1 102 ? 10.167 12.102 -11.213 1.00 87.50 102 GLU A N 1
ATOM 770 C CA . GLU A 1 102 ? 10.393 12.382 -9.784 1.00 87.50 102 GLU A CA 1
ATOM 771 C C . GLU A 1 102 ? 9.223 11.905 -8.905 1.00 87.50 102 GLU A C 1
ATOM 773 O O . GLU A 1 102 ? 9.432 11.305 -7.856 1.00 87.50 102 GLU A O 1
ATOM 778 N N . GLN A 1 103 ? 7.985 12.109 -9.365 1.00 88.12 103 GLN A N 1
ATOM 779 C CA . GLN A 1 103 ? 6.776 11.706 -8.642 1.00 88.12 103 GLN A CA 1
ATOM 780 C C . GLN A 1 103 ? 6.664 10.178 -8.497 1.00 88.12 103 GLN A C 1
ATOM 782 O O . GLN A 1 103 ? 6.297 9.668 -7.435 1.00 88.12 103 GLN A O 1
ATOM 787 N N . ASP A 1 104 ? 7.003 9.436 -9.552 1.00 88.06 104 ASP A N 1
ATOM 788 C CA . ASP A 1 104 ? 6.960 7.970 -9.545 1.00 88.06 104 ASP A CA 1
ATOM 789 C C . ASP A 1 104 ? 8.024 7.409 -8.601 1.00 88.06 104 ASP A C 1
ATOM 791 O O . ASP A 1 104 ? 7.779 6.486 -7.823 1.00 88.06 104 ASP A O 1
ATOM 795 N N . LEU A 1 105 ? 9.207 8.017 -8.630 1.00 88.44 105 LEU A N 1
ATOM 796 C CA . LEU A 1 105 ? 10.338 7.675 -7.783 1.00 88.44 105 LEU A CA 1
ATOM 797 C C . LEU A 1 105 ? 10.020 7.922 -6.307 1.00 88.44 105 LEU A C 1
ATOM 799 O O . LEU A 1 105 ? 10.225 7.035 -5.474 1.00 88.44 105 LEU A O 1
ATOM 803 N N . GLU A 1 106 ? 9.456 9.084 -5.978 1.00 88.75 106 GLU A N 1
ATOM 804 C CA . GLU A 1 106 ? 8.987 9.381 -4.627 1.00 88.75 106 GLU A CA 1
ATOM 805 C C . GLU A 1 106 ? 7.964 8.343 -4.154 1.00 88.75 106 GLU A C 1
ATOM 807 O O . GLU A 1 106 ? 8.048 7.848 -3.026 1.00 88.75 106 GLU A O 1
ATOM 812 N N . THR A 1 107 ? 7.038 7.962 -5.032 1.00 88.38 107 THR A N 1
ATOM 813 C CA . THR A 1 107 ? 6.019 6.954 -4.741 1.00 88.38 107 THR A CA 1
ATOM 814 C C . THR A 1 107 ? 6.646 5.594 -4.423 1.00 88.38 107 THR A C 1
ATOM 816 O O . THR A 1 107 ? 6.291 4.971 -3.418 1.00 88.38 107 THR A O 1
ATOM 819 N N . VAL A 1 108 ? 7.627 5.149 -5.215 1.00 88.94 108 VAL A N 1
ATOM 820 C CA . VAL A 1 108 ? 8.357 3.891 -4.986 1.00 88.94 108 VAL A CA 1
ATOM 821 C C . VAL A 1 108 ? 9.125 3.924 -3.664 1.00 88.94 108 VAL A C 1
ATOM 823 O O . VAL A 1 108 ? 9.038 2.979 -2.878 1.00 88.94 108 VAL A O 1
ATOM 826 N N . ILE A 1 109 ? 9.839 5.016 -3.372 1.00 89.19 109 ILE A N 1
ATOM 827 C CA . ILE A 1 109 ? 10.568 5.180 -2.103 1.00 89.19 109 ILE A CA 1
ATOM 828 C C . ILE A 1 109 ? 9.601 5.135 -0.920 1.00 89.19 109 ILE A C 1
ATOM 830 O O . ILE A 1 109 ? 9.867 4.480 0.093 1.00 89.19 109 ILE A O 1
ATOM 834 N N . ARG A 1 110 ? 8.464 5.821 -1.037 1.00 87.25 110 ARG A N 1
ATOM 835 C CA . ARG A 1 110 ? 7.443 5.886 0.007 1.00 87.25 110 ARG A CA 1
ATOM 836 C C . ARG A 1 110 ? 6.833 4.511 0.275 1.00 87.25 110 ARG A C 1
ATOM 838 O O . ARG A 1 110 ? 6.745 4.109 1.436 1.00 87.25 110 ARG A O 1
ATOM 845 N N . MET A 1 111 ? 6.528 3.766 -0.786 1.00 87.62 111 MET A N 1
ATOM 846 C CA . MET A 1 111 ? 6.043 2.389 -0.714 1.00 87.62 111 MET A CA 1
ATOM 847 C C . MET A 1 111 ? 7.076 1.454 -0.071 1.00 87.62 111 MET A C 1
ATOM 849 O O . MET A 1 111 ? 6.730 0.689 0.829 1.00 87.62 111 MET A O 1
ATOM 853 N N . ALA A 1 112 ? 8.351 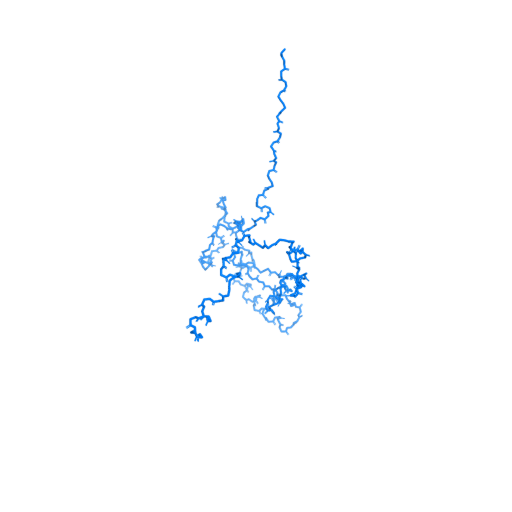1.548 -0.461 1.00 88.25 112 ALA A N 1
ATOM 854 C CA . ALA A 1 112 ? 9.435 0.756 0.126 1.00 88.25 112 ALA A CA 1
ATOM 855 C C . ALA A 1 112 ? 9.639 1.058 1.622 1.00 88.25 112 ALA A C 1
ATOM 857 O O . ALA A 1 112 ? 9.946 0.163 2.408 1.00 88.25 112 ALA A O 1
ATOM 858 N N . ALA A 1 113 ? 9.417 2.309 2.035 1.00 88.25 113 ALA A N 1
ATOM 859 C CA . ALA A 1 113 ? 9.441 2.727 3.433 1.00 88.25 113 ALA A CA 1
ATOM 860 C C . ALA A 1 113 ? 8.176 2.329 4.225 1.00 88.25 113 ALA A C 1
ATOM 862 O O . ALA A 1 113 ? 8.084 2.645 5.412 1.00 88.25 113 ALA A O 1
ATOM 863 N N . GLY A 1 114 ? 7.191 1.681 3.591 1.00 83.06 114 GLY A N 1
ATOM 864 C CA . GLY A 1 114 ? 5.911 1.324 4.210 1.00 83.06 114 GLY A CA 1
ATOM 865 C C . GLY A 1 114 ? 5.025 2.530 4.542 1.00 83.06 114 GLY A C 1
ATOM 866 O O . GLY A 1 114 ? 4.120 2.420 5.367 1.00 83.06 114 GLY A O 1
ATOM 867 N N . LYS A 1 115 ? 5.292 3.692 3.938 1.00 79.00 115 LYS A N 1
ATOM 868 C CA . LYS A 1 115 ? 4.448 4.886 4.036 1.00 79.00 115 LYS A CA 1
ATOM 869 C C . LYS A 1 115 ? 3.382 4.822 2.932 1.00 79.00 115 LYS A C 1
ATOM 871 O O . LYS A 1 115 ? 3.633 4.281 1.858 1.00 79.00 115 LYS A O 1
ATOM 876 N N . GLY A 1 116 ? 2.184 5.343 3.199 1.00 76.50 116 GLY A N 1
ATOM 877 C CA . GLY A 1 116 ? 1.077 5.332 2.233 1.00 76.50 116 GLY A CA 1
ATOM 878 C C . GLY A 1 116 ? 1.433 6.050 0.928 1.00 76.50 116 GLY A C 1
ATOM 879 O O . GLY A 1 116 ? 2.192 7.004 0.949 1.00 76.50 116 GLY A O 1
ATOM 880 N N . ILE A 1 117 ? 0.894 5.592 -0.202 1.00 74.19 117 ILE A N 1
ATOM 881 C CA . ILE A 1 117 ? 1.238 6.058 -1.561 1.00 74.19 117 ILE A CA 1
ATOM 882 C C . ILE A 1 117 ? 0.848 7.532 -1.770 1.00 74.19 117 ILE A C 1
ATOM 884 O O . ILE A 1 117 ? 1.584 8.291 -2.393 1.00 74.19 117 ILE A O 1
ATOM 888 N N . SER A 1 118 ? -0.281 7.965 -1.205 1.00 75.88 118 SER A N 1
ATOM 889 C CA . SER A 1 118 ? -0.793 9.324 -1.396 1.00 75.88 118 SER A CA 1
ATOM 890 C C . SER A 1 118 ? -0.176 10.324 -0.407 1.00 75.88 118 SER A C 1
ATOM 892 O O . SER A 1 118 ? 0.074 9.996 0.752 1.00 75.88 118 SER A O 1
ATOM 894 N N . GLU A 1 119 ? 0.059 11.561 -0.855 1.00 71.50 119 GLU A N 1
ATOM 895 C CA . GLU A 1 119 ? 0.535 12.673 -0.008 1.00 71.50 119 GLU A CA 1
ATOM 896 C C . GLU A 1 119 ? -0.492 13.176 1.005 1.00 71.50 119 GLU A C 1
ATOM 898 O O . GLU A 1 119 ? -0.132 13.897 1.931 1.00 71.50 119 GLU A O 1
ATOM 903 N N . GLY A 1 120 ? -1.761 12.796 0.846 1.00 71.62 120 GLY A N 1
ATOM 904 C CA . GLY A 1 120 ? -2.866 13.339 1.632 1.00 71.62 120 GLY A CA 1
ATOM 905 C C . GLY A 1 120 ? -3.436 12.400 2.688 1.00 71.62 120 GLY A C 1
ATOM 906 O O . GLY A 1 120 ? -4.318 12.818 3.432 1.00 71.62 120 GLY A O 1
ATOM 907 N N . THR A 1 121 ? -2.998 11.139 2.756 1.00 69.62 121 THR A N 1
ATOM 908 C CA . THR A 1 121 ? -3.566 10.188 3.721 1.00 69.62 121 THR A CA 1
ATOM 909 C C . THR A 1 121 ? -2.850 10.304 5.060 1.00 69.62 121 THR A C 1
ATOM 911 O O . THR A 1 121 ? -1.722 9.834 5.219 1.00 69.62 121 THR A O 1
ATOM 914 N N . GLU A 1 122 ? -3.518 10.907 6.043 1.00 75.75 122 GLU A N 1
ATOM 915 C CA . GLU A 1 122 ? -3.045 10.898 7.423 1.00 75.75 122 GLU A CA 1
ATOM 916 C C . GLU A 1 122 ? -3.104 9.462 7.983 1.00 75.75 122 GLU A C 1
ATOM 918 O O . GLU A 1 122 ? -4.167 8.844 7.969 1.00 75.75 122 GLU A O 1
ATOM 923 N N . PRO A 1 123 ? -1.998 8.893 8.507 1.00 79.81 123 PRO A N 1
ATOM 924 C CA . PRO A 1 123 ? -2.004 7.523 9.034 1.00 79.81 123 PRO A CA 1
ATOM 925 C C . PRO A 1 123 ? -2.933 7.315 10.238 1.00 79.81 123 PRO A C 1
ATOM 927 O O . PRO A 1 123 ? -3.320 6.187 10.537 1.00 79.81 123 PRO A O 1
ATOM 930 N N . PHE A 1 124 ? -3.250 8.393 10.955 1.00 83.50 124 PHE A N 1
ATOM 931 C CA . PHE A 1 124 ? -4.044 8.375 12.177 1.00 83.50 124 PHE A CA 1
ATOM 932 C C . PHE A 1 124 ? -5.178 9.387 12.074 1.00 83.50 124 PHE A C 1
ATOM 934 O O . PHE A 1 124 ? -5.164 10.421 12.741 1.00 83.50 124 PHE A O 1
ATOM 941 N N . GLU A 1 125 ? -6.162 9.084 11.234 1.00 86.19 125 GLU A N 1
ATOM 942 C CA . GLU A 1 125 ? -7.382 9.880 11.188 1.00 86.19 125 GLU A CA 1
ATOM 943 C C . GLU A 1 125 ? -8.099 9.846 12.551 1.00 86.19 125 GLU A C 1
ATOM 945 O O . GLU A 1 125 ? -8.168 8.794 13.204 1.00 86.19 125 GLU A O 1
ATOM 950 N N . PRO A 1 126 ? -8.643 10.985 13.014 1.00 90.56 126 PRO A N 1
ATOM 951 C CA . PRO A 1 126 ? -9.418 11.013 14.241 1.00 90.56 126 PRO A CA 1
ATOM 952 C C . PRO A 1 126 ? -10.666 10.140 14.093 1.00 90.56 126 PRO A C 1
ATOM 954 O O . PRO A 1 126 ? -11.337 10.147 13.059 1.00 90.56 126 PRO A O 1
ATOM 957 N N . TRP A 1 127 ? -11.012 9.415 15.158 1.00 89.31 127 TRP A N 1
ATOM 958 C CA . TRP A 1 127 ? -12.217 8.593 15.181 1.00 89.31 127 TRP A CA 1
ATOM 959 C C . TRP A 1 127 ? -13.459 9.454 14.913 1.00 89.31 127 TRP A C 1
ATOM 961 O O . TRP A 1 127 ? -13.836 10.303 15.723 1.00 89.31 127 TRP A O 1
ATOM 971 N N . ASN A 1 128 ? -14.103 9.238 13.766 1.00 91.06 128 ASN A N 1
ATOM 972 C CA . ASN A 1 128 ? -15.317 9.955 13.404 1.00 91.06 128 ASN A CA 1
ATOM 973 C C . ASN A 1 128 ? -16.542 9.220 13.954 1.00 91.06 128 ASN A C 1
ATOM 975 O O . ASN A 1 128 ? -16.947 8.176 13.446 1.00 91.06 128 ASN A O 1
ATOM 979 N N . GLU A 1 129 ? -17.181 9.805 14.963 1.00 91.31 129 GLU A N 1
ATOM 980 C CA . GLU A 1 129 ? -18.392 9.273 15.596 1.00 91.31 129 GLU A CA 1
ATOM 981 C C . GLU A 1 129 ? -19.655 9.480 14.742 1.00 91.31 129 GLU A C 1
ATOM 983 O O . GLU A 1 129 ? -20.676 9.936 15.234 1.00 91.31 129 GLU A O 1
ATOM 988 N N . TRP A 1 130 ? -19.629 9.180 13.443 1.00 91.19 130 TRP A N 1
ATOM 989 C CA . TRP A 1 130 ? -20.782 9.403 12.556 1.00 91.19 130 TRP A CA 1
ATOM 990 C C . TRP A 1 130 ? -22.062 8.676 13.007 1.00 91.19 130 TRP A C 1
ATOM 992 O O . TRP A 1 130 ? -23.152 9.166 12.737 1.00 91.19 130 TRP A O 1
ATOM 1002 N N . PHE A 1 131 ? -21.930 7.547 13.710 1.00 89.38 131 PHE A N 1
ATOM 1003 C CA . PHE A 1 131 ? -23.052 6.774 14.248 1.00 89.38 131 PHE A CA 1
ATOM 1004 C C . PHE A 1 131 ? -23.397 7.135 15.702 1.00 89.38 131 PHE A C 1
ATOM 1006 O O . PHE A 1 131 ? -24.565 7.264 16.048 1.00 89.38 131 PHE A O 1
ATOM 1013 N N . SER A 1 132 ? -22.388 7.304 16.563 1.00 91.00 132 SER A N 1
ATOM 1014 C CA . SER A 1 132 ? -22.591 7.484 18.010 1.00 91.00 132 SER A CA 1
ATOM 1015 C C . SER A 1 132 ? -22.896 8.925 18.436 1.00 91.00 132 SER A C 1
ATOM 1017 O O . SER A 1 132 ? -23.131 9.156 19.620 1.00 91.00 132 SER A O 1
ATOM 1019 N N . LYS A 1 133 ? -22.886 9.887 17.501 1.00 90.94 133 LYS A N 1
ATOM 1020 C CA . LYS A 1 133 ? -23.241 11.296 17.757 1.00 90.94 133 LYS A CA 1
ATOM 1021 C C . LYS A 1 133 ? -24.647 11.456 18.332 1.00 90.94 133 LYS A C 1
ATOM 1023 O O . LYS A 1 133 ? -24.865 12.330 19.169 1.00 90.94 133 LYS A O 1
ATOM 1028 N N . ASP A 1 134 ? -25.574 10.609 17.898 1.00 91.19 134 ASP A N 1
ATOM 1029 C CA . ASP A 1 134 ? -26.979 10.715 18.264 1.00 91.19 134 ASP A CA 1
ATOM 1030 C C . ASP A 1 134 ? -27.308 9.800 19.450 1.00 91.19 134 ASP A C 1
ATOM 1032 O O . ASP A 1 134 ? -27.076 8.588 19.430 1.00 91.19 134 ASP A O 1
ATOM 1036 N N . VAL A 1 135 ? -27.877 10.384 20.507 1.00 90.56 135 VAL A N 1
ATOM 1037 C CA . VAL A 1 135 ? -28.314 9.637 21.693 1.00 90.56 135 VAL A CA 1
ATOM 1038 C C . VAL A 1 135 ? -29.633 8.927 21.390 1.00 90.56 135 VAL A C 1
ATOM 1040 O O . VAL A 1 135 ? -30.627 9.561 21.040 1.00 90.56 135 VAL A O 1
ATOM 1043 N N . LEU A 1 136 ? -29.661 7.603 21.570 1.00 91.69 136 LEU A N 1
ATOM 1044 C CA . LEU A 1 136 ? -30.870 6.800 21.386 1.00 91.69 136 LEU A CA 1
ATOM 1045 C C . LEU A 1 136 ? -31.866 7.041 22.533 1.00 91.69 136 LEU A C 1
ATOM 1047 O O . LEU A 1 136 ? -31.588 6.717 23.686 1.00 91.69 136 LEU A O 1
ATOM 1051 N N . GLU A 1 137 ? -33.053 7.556 22.207 1.00 93.81 137 GLU A N 1
ATOM 1052 C CA . GLU A 1 137 ? -34.140 7.776 23.178 1.00 93.81 137 GLU A CA 1
ATOM 1053 C C . GLU A 1 137 ? -34.792 6.467 23.657 1.00 93.81 137 GLU A C 1
ATOM 1055 O O . GLU A 1 137 ? -35.354 6.394 24.750 1.00 93.81 137 GLU A O 1
ATOM 1060 N N . MET A 1 138 ? -34.726 5.419 22.833 1.00 93.81 138 MET A N 1
ATOM 1061 C CA . MET A 1 138 ? -35.359 4.124 23.077 1.00 93.81 138 MET A CA 1
ATOM 1062 C C . MET A 1 138 ? -34.317 3.008 23.177 1.00 93.81 138 MET A C 1
ATOM 1064 O O . MET A 1 138 ? -33.264 3.082 22.538 1.00 93.81 138 MET A O 1
ATOM 1068 N N . PRO A 1 139 ? -34.602 1.928 23.929 1.00 93.69 139 PRO A N 1
ATOM 1069 C CA . PRO A 1 139 ? -33.742 0.757 23.917 1.00 93.69 139 PRO A CA 1
ATOM 1070 C C . PRO A 1 139 ? -33.723 0.123 22.522 1.00 93.69 139 PRO A C 1
ATOM 1072 O O . PRO A 1 139 ? -34.734 0.095 21.822 1.00 93.69 139 PRO A O 1
ATOM 1075 N N . VAL A 1 140 ? -32.591 -0.483 22.161 1.00 92.06 140 VAL A N 1
ATOM 1076 C CA . VAL A 1 140 ? -32.414 -1.187 20.876 1.00 92.06 140 VAL A CA 1
ATOM 1077 C C . VAL A 1 140 ? -33.447 -2.304 20.684 1.00 92.06 140 VAL A C 1
ATOM 1079 O O . VAL A 1 140 ? -33.847 -2.599 19.562 1.00 92.06 140 VAL A O 1
ATOM 1082 N N . THR A 1 141 ? -33.900 -2.935 21.774 1.00 94.50 141 THR A N 1
ATOM 1083 C CA . THR A 1 141 ? -34.934 -3.974 21.712 1.00 94.50 141 THR A CA 1
ATOM 1084 C C . THR A 1 141 ? -36.034 -3.747 22.743 1.00 94.50 141 THR A C 1
ATOM 1086 O O . THR A 1 141 ? -35.761 -3.431 23.900 1.00 94.50 141 THR A O 1
ATOM 1089 N N . ALA A 1 142 ? -37.281 -3.976 22.331 1.00 92.69 142 ALA A N 1
ATOM 1090 C CA . ALA A 1 142 ? -38.475 -3.861 23.168 1.00 92.69 142 ALA A CA 1
ATOM 1091 C C . ALA A 1 142 ? -38.929 -5.229 23.718 1.00 92.69 142 ALA A C 1
ATOM 1093 O O . ALA A 1 142 ? -40.107 -5.580 23.650 1.00 92.69 142 ALA A O 1
ATOM 1094 N N . HIS A 1 143 ? -37.996 -6.038 24.234 1.00 94.12 143 HIS A N 1
ATOM 1095 C CA . HIS A 1 143 ? -38.350 -7.320 24.848 1.00 94.12 143 HIS A CA 1
ATOM 1096 C C . HIS A 1 143 ? -39.160 -7.088 26.133 1.00 94.12 143 HIS A C 1
ATOM 1098 O O . HIS A 1 143 ? -38.672 -6.399 27.035 1.00 94.12 143 HIS A O 1
ATOM 1104 N N . PRO A 1 144 ? -40.364 -7.677 26.270 1.00 94.69 144 PRO A N 1
ATOM 1105 C CA . PRO A 1 144 ? -41.141 -7.550 27.493 1.00 94.69 144 PRO A CA 1
ATOM 1106 C C . PRO A 1 144 ? -40.361 -8.087 28.702 1.00 94.69 144 PRO A C 1
ATOM 1108 O O . PRO A 1 144 ? -39.744 -9.158 28.614 1.00 94.69 144 PRO A O 1
ATOM 1111 N N . PRO A 1 145 ? -40.385 -7.388 29.850 1.00 92.62 145 PRO A N 1
ATOM 1112 C CA . PRO A 1 145 ? -39.672 -7.842 31.031 1.00 92.62 145 PRO A CA 1
ATOM 1113 C C . PRO A 1 145 ? -40.281 -9.146 31.563 1.00 92.62 145 PRO A C 1
ATOM 1115 O O . PRO A 1 145 ? -41.494 -9.361 31.548 1.00 92.62 145 PRO A O 1
ATOM 1118 N N . GLN A 1 146 ? -39.426 -10.039 32.061 1.00 95.19 146 GLN A N 1
ATOM 1119 C CA . GLN A 1 146 ? -39.853 -11.340 32.574 1.00 95.19 146 GLN A CA 1
ATOM 1120 C C . GLN A 1 146 ? -40.344 -11.233 34.023 1.00 95.19 146 GLN A C 1
ATOM 1122 O O . GLN A 1 146 ? -39.784 -10.495 34.831 1.00 95.19 146 GLN A O 1
ATOM 1127 N N . LYS A 1 147 ? -41.327 -12.062 34.401 1.00 93.94 147 LYS A N 1
ATOM 1128 C CA . LYS A 1 147 ? -41.937 -12.060 35.748 1.00 93.94 147 LYS A CA 1
ATOM 1129 C C . LYS A 1 147 ? -40.916 -12.202 36.891 1.00 93.94 147 LYS A C 1
ATOM 1131 O O . LYS A 1 147 ? -41.097 -11.622 37.955 1.00 93.94 147 LYS A O 1
ATOM 1136 N N . ARG A 1 148 ? -39.830 -12.952 36.669 1.00 92.25 148 ARG A N 1
ATOM 1137 C CA . ARG A 1 148 ? -38.755 -13.161 37.655 1.00 92.25 148 ARG A CA 1
ATOM 1138 C C . ARG A 1 148 ? -37.993 -11.886 38.034 1.00 92.25 148 ARG A C 1
ATOM 1140 O O . ARG A 1 148 ? -37.409 -11.868 39.104 1.00 92.25 148 ARG A O 1
ATOM 1147 N N . SER A 1 149 ? -38.004 -10.849 37.194 1.00 92.38 149 SER A N 1
ATOM 1148 C CA . SER A 1 149 ? -37.348 -9.569 37.497 1.00 92.38 149 SER A CA 1
ATOM 1149 C C . SER A 1 149 ? -38.092 -8.764 38.566 1.00 92.38 149 SER A C 1
ATOM 1151 O O . SER A 1 149 ? -37.505 -7.885 39.183 1.00 92.38 149 SER A O 1
ATOM 1153 N N . PHE A 1 150 ? -39.374 -9.069 38.792 1.00 94.19 150 PHE A N 1
ATOM 1154 C CA . PHE A 1 150 ? -40.236 -8.355 39.738 1.00 94.19 150 PHE A CA 1
ATOM 1155 C C . PHE A 1 150 ? -40.539 -9.151 41.014 1.00 94.19 150 PHE A C 1
ATOM 1157 O O . PHE A 1 150 ? -41.153 -8.624 41.935 1.00 94.19 150 PHE A O 1
ATOM 1164 N N . ILE A 1 151 ? -40.158 -10.429 41.071 1.00 93.88 151 ILE A N 1
ATOM 1165 C CA . ILE A 1 151 ? -40.446 -11.322 42.201 1.00 93.88 151 ILE A CA 1
ATOM 1166 C C . ILE A 1 151 ? -39.125 -11.668 42.895 1.00 93.88 151 ILE A C 1
ATOM 1168 O O . ILE A 1 151 ? -38.126 -11.856 42.200 1.00 93.88 151 ILE A O 1
ATOM 1172 N N . PRO A 1 152 ? -39.099 -11.812 44.236 1.00 92.44 152 PRO A N 1
ATOM 1173 C CA . PRO A 1 152 ? -37.917 -12.279 44.950 1.00 92.44 152 PRO A CA 1
ATOM 1174 C C . PRO A 1 152 ? -37.333 -13.555 44.343 1.00 92.44 152 PRO A C 1
ATOM 1176 O O . PRO A 1 152 ? -38.070 -14.452 43.905 1.00 92.44 152 PRO A O 1
ATOM 1179 N N . SER A 1 153 ? -36.003 -13.641 44.346 1.00 92.81 153 SER A N 1
ATOM 1180 C CA . SER A 1 153 ? -35.296 -14.681 43.612 1.00 92.81 153 SER A CA 1
ATOM 1181 C C . SER A 1 153 ? -35.718 -16.082 44.093 1.00 92.81 153 SER A C 1
ATOM 1183 O O . SER A 1 153 ? -35.800 -16.393 45.285 1.00 92.81 153 SER A O 1
ATOM 1185 N N . LEU A 1 154 ? -36.049 -16.953 43.136 1.00 87.31 154 LEU A N 1
ATOM 1186 C CA . LEU A 1 154 ? -36.365 -18.359 43.418 1.00 87.31 154 LEU A CA 1
ATOM 1187 C C . LEU A 1 154 ? -35.119 -19.133 43.867 1.00 87.31 154 LEU A C 1
ATOM 1189 O O . LEU A 1 154 ? -35.234 -20.145 44.557 1.00 87.31 154 LEU A O 1
ATOM 1193 N N . LEU A 1 155 ? -33.943 -18.661 43.450 1.00 90.12 155 LEU A N 1
ATOM 1194 C CA . LEU A 1 155 ? -32.662 -19.305 43.697 1.00 90.12 155 LEU A CA 1
ATOM 1195 C C . LEU A 1 155 ? -32.200 -19.065 45.141 1.00 90.12 155 LEU A C 1
ATOM 1197 O O . LEU A 1 155 ? -31.816 -20.029 45.799 1.00 90.12 155 LEU A O 1
ATOM 1201 N N . ASP A 1 156 ? -32.354 -17.846 45.672 1.00 90.88 156 ASP A N 1
ATOM 1202 C CA . ASP A 1 156 ? -32.053 -17.568 47.085 1.00 90.88 156 ASP A CA 1
ATOM 1203 C C . ASP A 1 156 ? -33.017 -18.299 48.009 1.00 90.88 156 ASP A C 1
ATOM 1205 O O . ASP A 1 156 ? -32.586 -18.910 48.980 1.00 90.88 156 ASP A O 1
ATOM 1209 N N . ARG A 1 157 ? -34.312 -18.338 47.670 1.00 90.69 157 ARG A N 1
ATOM 1210 C CA . ARG A 1 157 ? -35.303 -19.101 48.443 1.00 90.69 157 ARG A CA 1
ATOM 1211 C C . ARG A 1 157 ? -34.931 -20.576 48.560 1.00 90.69 157 ARG A C 1
ATOM 1213 O O . ARG A 1 157 ? -35.028 -21.154 49.632 1.00 90.69 157 ARG A O 1
ATOM 1220 N N . ARG A 1 158 ? -34.473 -21.183 47.461 1.00 91.81 158 ARG A N 1
ATOM 1221 C CA . ARG A 1 158 ? -34.016 -22.579 47.458 1.00 91.81 158 ARG A CA 1
ATOM 1222 C C . ARG A 1 158 ? -32.762 -22.778 48.311 1.00 91.81 158 ARG A C 1
ATOM 1224 O O . ARG A 1 158 ? -32.577 -23.858 48.856 1.00 91.81 158 ARG A O 1
ATOM 1231 N N . ARG A 1 159 ? -31.889 -21.771 48.375 1.00 90.12 159 ARG A N 1
ATOM 1232 C CA . ARG A 1 159 ? -30.614 -21.843 49.093 1.00 90.12 159 ARG A CA 1
ATOM 1233 C C . ARG A 1 159 ? -30.767 -21.617 50.596 1.00 90.12 159 ARG A C 1
ATOM 1235 O O . ARG A 1 159 ? -30.009 -22.208 51.354 1.00 90.12 159 ARG A O 1
ATOM 1242 N N . VAL A 1 160 ? -31.700 -20.760 51.001 1.00 84.44 160 VAL A N 1
ATOM 1243 C CA . VAL A 1 160 ? -31.894 -20.373 52.405 1.00 84.44 160 VAL A CA 1
ATOM 1244 C C . VAL A 1 160 ? -32.824 -21.337 53.151 1.00 84.44 160 VAL A C 1
ATOM 1246 O O . VAL A 1 160 ? -32.576 -21.563 54.329 1.00 84.44 160 VAL A O 1
ATOM 1249 N N . GLY A 1 161 ? -33.782 -21.979 52.467 1.00 60.62 161 GLY A N 1
ATOM 1250 C CA . GLY A 1 161 ? -34.731 -22.915 53.090 1.00 60.62 161 GLY A CA 1
ATOM 1251 C C . GLY A 1 161 ? -35.831 -22.196 53.851 1.00 60.62 161 GLY A C 1
ATOM 1252 O O . GLY A 1 161 ? -35.575 -21.779 54.998 1.00 60.62 161 GLY A O 1
#

pLDDT: mean 74.96, std 14.91, range [38.88, 95.19]

Sequence (161 aa):
MATTATIKAASATADEYDFDSSDEEDVRNTVGNIPMQWYANLGHIGYDTSGRPIMKSKLGVSDLGDKIDEYLSNVAVDVGESGVEWRTVRDPLTDQLVVLGEQDLETVIRMAAGKGISEGTEPFEPWNEWFSKDVLEMPVTAHPPQKRSFIPSLLDRRRVG

Foldseek 3Di:
DDDDDDDDDDPPDPDPCVPDVPPVDPQLADPPPDPCVVCLPPQFAHAHPVRHTHGADVQNPDPPPNVVVVVVLVVCCVVPPDPQVVQWDQDPRRRDTDGDDPLVVVQVVCVVVVHDSDPPDDPDDPDDPPPVPDDDPDDPDDDDDDPCVVDPHPVVVVVVD

InterPro domains:
  IPR012953 BOP1, N-terminal domain [PF08145] (39-160)
  IPR012953 BOP1, N-terminal domain [SM01035] (39-161)
  IPR028598 WD repeat BOP1/Erb1 [PTHR17605] (10-160)

Organism: NCBI:txid27845

Radius of gyration: 34.47 Å; chains: 1; bounding box: 86×38×92 Å